Protein AF-A0A1J3EF08-F1 (afdb_monomer_lite)

InterPro domains:
  IPR014009 PIK-related kinase, FAT domain [PS51189] (1-86)
  IPR050517 DNA Damage Response and Repair Kinase [PTHR11139] (1-86)

Radius of gyration: 12.33 Å; chains: 1; bounding box: 28×29×26 Å

Sequence (86 aa):
FLQGIRFGVSNSRSHMARVLYLLSFDTANEPVGRIFDKHLDQVPHWVWLSWIPQLLLSLQRTEAPHCKLVLLKIAAVFPQALYYWL

Foldseek 3Di:
DLVCQLVVDDCNLVVVVVLLVVLQVADPVSPSLVVCQVSVVSHDLVSCLVVLVVLVVCCVGPSNVSSVVSVVVCCVVPVVSNVVND

Structure (mmCIF, N/CA/C/O backbone):
data_AF-A0A1J3EF08-F1
#
_entry.id   AF-A0A1J3EF08-F1
#
loop_
_atom_site.group_PDB
_atom_site.id
_atom_site.type_symbol
_atom_site.label_atom_id
_atom_site.label_alt_id
_atom_site.label_comp_id
_atom_site.label_asym_id
_atom_site.label_entity_id
_atom_site.label_seq_id
_atom_site.pdbx_PDB_ins_code
_atom_site.Cartn_x
_atom_site.Cartn_y
_atom_site.Cartn_z
_atom_site.occupancy
_atom_site.B_iso_or_equiv
_atom_site.auth_seq_id
_atom_site.auth_comp_id
_atom_site.auth_asym_id
_atom_site.auth_atom_id
_atom_site.pdbx_PDB_model_num
ATOM 1 N N . PHE A 1 1 ? -2.580 14.762 -5.139 1.00 60.28 1 PHE A N 1
ATOM 2 C CA . PHE A 1 1 ? -1.316 14.028 -4.893 1.00 60.28 1 PHE A CA 1
ATOM 3 C C . PHE A 1 1 ? -1.156 12.793 -5.775 1.00 60.28 1 PHE A C 1
ATOM 5 O O . PHE A 1 1 ? -0.209 12.767 -6.550 1.00 60.28 1 PHE A O 1
ATOM 12 N N . LEU A 1 2 ? -2.086 11.830 -5.756 1.00 59.09 2 LEU A N 1
ATOM 13 C CA . LEU A 1 2 ? -2.024 10.626 -6.610 1.00 59.09 2 LEU A CA 1
ATOM 14 C C . LEU A 1 2 ? -1.963 10.934 -8.120 1.00 59.09 2 LEU A C 1
ATOM 16 O O . LEU A 1 2 ? -1.172 10.336 -8.842 1.00 59.09 2 LEU A O 1
ATOM 20 N N . GLN A 1 3 ? -2.688 11.957 -8.586 1.00 63.41 3 GLN A N 1
ATOM 21 C CA . GLN A 1 3 ? -2.582 12.430 -9.974 1.00 63.41 3 GLN A CA 1
ATOM 22 C C . GLN A 1 3 ? -1.187 12.988 -10.317 1.00 63.41 3 GLN A C 1
ATOM 24 O O . GLN A 1 3 ? -0.711 12.789 -11.424 1.00 63.41 3 GLN A O 1
ATOM 29 N N . GLY A 1 4 ? -0.486 13.619 -9.368 1.00 59.12 4 GLY A N 1
ATOM 30 C CA . GLY A 1 4 ? 0.885 14.108 -9.580 1.00 59.12 4 GLY A CA 1
ATOM 31 C C . GLY A 1 4 ? 1.920 12.980 -9.670 1.00 59.12 4 GLY A C 1
ATOM 32 O O . GLY A 1 4 ? 2.898 13.096 -10.402 1.00 59.12 4 GLY A O 1
ATOM 33 N N . ILE A 1 5 ? 1.675 11.858 -8.983 1.00 59.09 5 ILE A N 1
ATOM 34 C CA . ILE A 1 5 ? 2.488 10.637 -9.098 1.00 59.09 5 ILE A CA 1
ATOM 35 C C . ILE A 1 5 ? 2.317 10.011 -10.487 1.00 59.09 5 ILE A C 1
ATOM 37 O O . ILE A 1 5 ? 3.305 9.603 -11.092 1.00 59.09 5 ILE A O 1
ATOM 41 N N . ARG A 1 6 ? 1.090 10.011 -11.024 1.00 59.41 6 ARG A N 1
ATOM 42 C CA . ARG A 1 6 ? 0.786 9.505 -12.371 1.00 59.41 6 ARG A CA 1
ATOM 43 C C . ARG A 1 6 ? 1.558 10.235 -13.481 1.00 59.41 6 ARG A C 1
ATOM 45 O O . ARG A 1 6 ? 1.951 9.591 -14.445 1.00 59.41 6 ARG A O 1
ATOM 52 N N . PHE A 1 7 ? 1.789 11.544 -13.358 1.00 58.41 7 PHE A N 1
ATOM 53 C CA . PHE A 1 7 ? 2.486 12.341 -14.382 1.00 58.41 7 PHE A CA 1
ATOM 54 C C . PHE A 1 7 ? 4.012 12.431 -14.195 1.00 58.41 7 PHE A C 1
ATOM 56 O O . PHE A 1 7 ? 4.666 13.165 -14.929 1.00 58.41 7 PHE A O 1
ATOM 63 N N . GLY A 1 8 ? 4.602 11.699 -13.239 1.00 55.94 8 GLY A N 1
ATOM 64 C CA . GLY A 1 8 ? 6.063 11.633 -13.087 1.00 55.94 8 GLY A CA 1
ATOM 65 C C . GLY A 1 8 ? 6.723 12.951 -12.665 1.00 55.94 8 GLY A C 1
ATOM 66 O O . GLY A 1 8 ? 7.899 13.164 -12.941 1.00 55.94 8 GLY A O 1
ATOM 67 N N . VAL A 1 9 ? 5.981 13.842 -12.001 1.00 55.00 9 VAL A N 1
ATOM 68 C CA . VAL A 1 9 ? 6.488 15.159 -11.592 1.00 55.00 9 VAL A CA 1
ATOM 69 C C . VAL A 1 9 ? 7.598 15.002 -10.543 1.00 55.00 9 VAL A C 1
ATOM 71 O O . VAL A 1 9 ? 7.497 14.163 -9.638 1.00 55.00 9 VAL A O 1
ATOM 74 N N . SER A 1 10 ? 8.644 15.829 -10.633 1.00 49.72 10 SER A N 1
ATOM 75 C CA . SER A 1 10 ? 9.690 15.981 -9.615 1.00 49.72 10 SER A CA 1
ATOM 76 C C . SER A 1 10 ? 9.039 16.098 -8.226 1.00 49.72 10 SER A C 1
ATOM 78 O O . SER A 1 10 ? 8.225 16.993 -8.016 1.00 49.72 10 SER A O 1
ATOM 80 N N . ASN A 1 11 ? 9.367 15.186 -7.295 1.00 58.31 11 ASN A N 1
ATOM 81 C CA . ASN A 1 11 ? 8.759 14.985 -5.956 1.00 58.31 11 ASN A CA 1
ATOM 82 C C . ASN A 1 11 ? 7.579 13.994 -5.840 1.00 58.31 11 ASN A C 1
ATOM 84 O O . ASN A 1 11 ? 6.939 13.923 -4.794 1.00 58.31 11 ASN A O 1
ATOM 88 N N . SER A 1 12 ? 7.284 13.160 -6.838 1.00 64.69 12 SER A N 1
ATOM 89 C CA . SER A 1 12 ? 6.256 12.099 -6.735 1.00 64.69 12 SER A CA 1
ATOM 90 C C . SER A 1 12 ? 6.400 11.186 -5.495 1.00 64.69 12 SER A C 1
ATOM 92 O O . SER A 1 12 ? 5.404 10.826 -4.867 1.00 64.69 12 SER A O 1
ATOM 94 N N . ARG A 1 13 ? 7.633 10.880 -5.067 1.00 67.69 13 ARG A N 1
ATOM 95 C CA . ARG A 1 13 ? 7.908 10.060 -3.870 1.00 67.69 13 ARG A CA 1
ATOM 96 C C . ARG A 1 13 ? 7.416 10.692 -2.560 1.00 67.69 13 ARG A C 1
ATOM 98 O O . ARG A 1 13 ? 6.800 9.994 -1.760 1.00 67.69 13 ARG A O 1
ATOM 105 N N . SER A 1 14 ? 7.618 11.995 -2.343 1.00 74.00 14 SER A N 1
ATOM 106 C CA . SER A 1 14 ? 7.163 12.660 -1.106 1.00 74.00 14 SER A CA 1
ATOM 107 C C . SER A 1 14 ? 5.636 12.742 -1.026 1.00 74.00 14 SER A C 1
ATOM 109 O O . SER A 1 14 ? 5.054 12.653 0.055 1.00 74.00 14 SER A O 1
ATOM 111 N N . HIS A 1 15 ? 4.969 12.830 -2.177 1.00 79.12 15 HIS A N 1
ATOM 112 C CA . HIS A 1 15 ? 3.515 12.779 -2.258 1.00 79.12 15 HIS A CA 1
ATOM 113 C C . HIS A 1 15 ? 2.955 11.413 -1.860 1.00 79.12 15 HIS A C 1
ATOM 115 O O . HIS A 1 15 ? 1.943 11.370 -1.165 1.00 79.12 15 HIS A O 1
ATOM 121 N N . MET A 1 16 ? 3.610 10.314 -2.254 1.00 84.25 16 MET A N 1
ATOM 122 C CA . MET A 1 16 ? 3.175 8.970 -1.861 1.00 84.25 16 MET A CA 1
ATOM 123 C C . MET A 1 16 ? 3.335 8.758 -0.355 1.00 84.25 16 MET A C 1
ATOM 125 O O . MET A 1 16 ? 2.399 8.304 0.298 1.00 84.25 16 MET A O 1
ATOM 129 N N . ALA A 1 17 ? 4.468 9.194 0.204 1.00 85.25 17 ALA A N 1
ATOM 130 C CA . ALA A 1 17 ? 4.709 9.174 1.646 1.00 85.25 17 ALA A CA 1
ATOM 131 C C . ALA A 1 17 ? 3.566 9.856 2.413 1.00 85.25 17 ALA A C 1
ATOM 133 O O . ALA A 1 17 ? 3.039 9.324 3.385 1.00 85.25 17 ALA A O 1
ATOM 134 N N . ARG A 1 18 ? 3.141 11.030 1.929 1.00 85.25 18 ARG A N 1
ATOM 135 C CA . ARG A 1 18 ? 2.069 11.815 2.543 1.00 85.25 18 ARG A CA 1
ATOM 136 C C . ARG A 1 18 ? 0.697 11.160 2.397 1.00 85.25 18 ARG A C 1
ATOM 138 O O . ARG A 1 18 ? -0.107 11.271 3.313 1.00 85.25 18 ARG A O 1
ATOM 145 N N . VAL A 1 19 ? 0.429 10.474 1.286 1.00 88.00 19 VAL A N 1
ATOM 146 C CA . VAL A 1 19 ? -0.812 9.702 1.105 1.00 88.00 19 VAL A CA 1
ATOM 147 C C . VAL A 1 19 ? -0.871 8.529 2.082 1.00 88.00 19 VAL A C 1
ATOM 149 O O . VAL A 1 19 ? -1.872 8.390 2.776 1.00 88.00 19 VAL A O 1
ATOM 152 N N . LEU A 1 20 ? 0.198 7.733 2.187 1.00 88.00 20 LEU A N 1
ATOM 153 C CA . LEU A 1 20 ? 0.259 6.615 3.136 1.00 88.00 20 LEU A CA 1
ATOM 154 C C . LEU A 1 20 ? 0.188 7.100 4.590 1.00 88.00 20 LEU A C 1
ATOM 156 O O . LEU A 1 20 ? -0.472 6.480 5.416 1.00 88.00 20 LEU A O 1
ATOM 160 N N . TYR A 1 21 ? 0.811 8.242 4.891 1.00 88.62 21 TYR A N 1
ATOM 161 C CA . TYR A 1 21 ? 0.682 8.885 6.195 1.00 88.62 21 TYR A CA 1
ATOM 162 C C . TYR A 1 21 ? -0.776 9.254 6.493 1.00 88.62 21 TYR A C 1
ATOM 164 O O . TYR A 1 21 ? -1.297 8.849 7.522 1.00 88.62 21 TYR A O 1
ATOM 172 N N . LEU A 1 22 ? -1.468 9.955 5.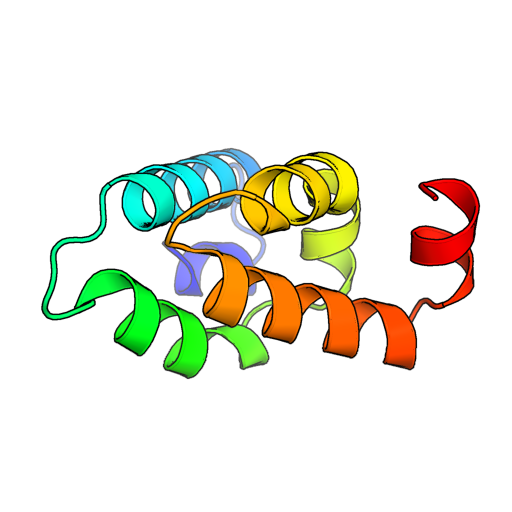589 1.00 87.06 22 LEU A N 1
ATOM 173 C CA . LEU A 1 22 ? -2.880 10.314 5.787 1.00 87.06 22 LEU A CA 1
ATOM 174 C C . LEU A 1 22 ? -3.785 9.087 5.943 1.00 87.06 22 LEU A C 1
ATOM 176 O O . LEU A 1 22 ? -4.707 9.126 6.750 1.00 87.06 22 LEU A O 1
ATOM 180 N N . LEU A 1 23 ? -3.497 8.006 5.216 1.00 88.56 23 LEU A N 1
ATOM 181 C CA . LEU A 1 23 ? -4.224 6.744 5.329 1.00 88.56 23 LEU A CA 1
ATOM 182 C C . LEU A 1 23 ? -4.080 6.121 6.731 1.00 88.56 23 LEU A C 1
ATOM 184 O O . LEU A 1 23 ? -5.043 5.580 7.258 1.00 88.56 23 LEU A O 1
ATOM 188 N N . SER A 1 24 ? -2.913 6.256 7.370 1.00 87.06 24 SER A N 1
ATOM 189 C CA . SER A 1 24 ? -2.691 5.734 8.731 1.00 87.06 24 SER A CA 1
ATOM 190 C C . SER A 1 24 ? -3.444 6.490 9.838 1.00 87.06 24 SER A C 1
ATOM 192 O O . SER A 1 24 ? -3.551 5.989 10.957 1.00 87.06 24 SER A O 1
ATOM 194 N N . PHE A 1 25 ? -3.965 7.687 9.540 1.00 85.62 25 PHE A N 1
ATOM 195 C CA . PHE A 1 25 ? -4.796 8.492 10.447 1.00 85.62 25 PHE A CA 1
ATOM 196 C C . PHE A 1 25 ? -6.267 8.520 10.023 1.00 85.62 25 PHE A C 1
ATOM 198 O O . PHE A 1 25 ? -7.012 9.397 10.468 1.00 85.62 25 PHE A O 1
ATOM 205 N N . ASP A 1 26 ? -6.687 7.614 9.135 1.00 83.06 26 ASP A N 1
ATOM 206 C CA . ASP A 1 26 ? -8.062 7.630 8.662 1.00 83.06 26 ASP A CA 1
ATOM 207 C C . ASP A 1 26 ? -9.052 7.360 9.808 1.00 83.06 26 ASP A C 1
ATOM 209 O O . ASP A 1 26 ? -8.766 6.663 10.783 1.00 83.06 26 ASP A O 1
ATOM 213 N N . THR A 1 27 ? -10.217 7.991 9.712 1.00 79.06 27 THR A N 1
ATOM 214 C CA . THR A 1 27 ? -11.258 7.938 10.750 1.00 79.06 27 THR A CA 1
ATOM 215 C C . THR A 1 27 ? -12.236 6.798 10.471 1.00 79.06 27 THR A C 1
ATOM 217 O O . THR A 1 27 ? -12.224 6.222 9.390 1.00 79.06 27 THR A O 1
ATOM 220 N N . ALA A 1 28 ? -13.135 6.488 11.410 1.00 75.12 28 ALA A N 1
ATOM 221 C CA . ALA A 1 28 ? -14.049 5.338 11.326 1.00 75.12 28 ALA A CA 1
ATOM 222 C C . ALA A 1 28 ? -14.953 5.269 10.069 1.00 75.12 28 ALA A C 1
ATOM 224 O O . ALA A 1 28 ? -15.563 4.236 9.823 1.00 75.12 28 ALA A O 1
ATOM 225 N N . ASN A 1 29 ? -15.068 6.349 9.287 1.00 76.50 29 ASN A N 1
ATOM 226 C CA . ASN A 1 29 ? -15.836 6.384 8.036 1.00 76.50 29 ASN A CA 1
ATOM 227 C C . ASN A 1 29 ? -14.964 6.198 6.771 1.00 76.50 29 ASN A C 1
ATOM 229 O O . ASN A 1 29 ? -15.457 6.350 5.654 1.00 76.50 29 ASN A O 1
ATOM 233 N N . GLU A 1 30 ? -13.662 5.964 6.951 1.00 81.88 30 GLU A N 1
ATOM 234 C CA . GLU A 1 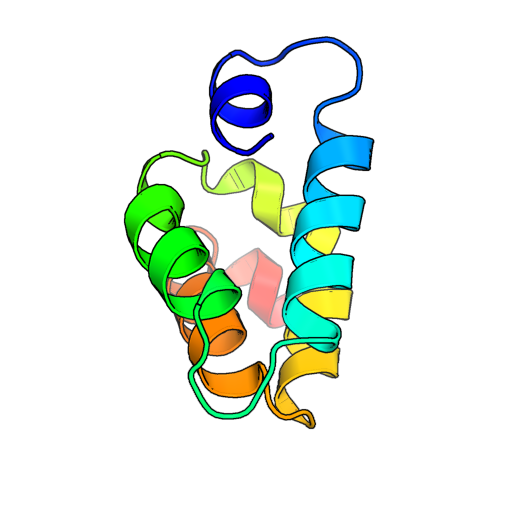30 ? -12.646 5.697 5.921 1.00 81.88 30 GLU A CA 1
ATOM 235 C C . GLU A 1 30 ? -12.692 6.604 4.663 1.00 81.88 30 GLU A C 1
ATOM 237 O O . GLU A 1 30 ? -12.583 6.120 3.525 1.00 81.88 30 GLU A O 1
ATOM 242 N N . PRO A 1 31 ? -12.892 7.937 4.788 1.00 82.88 31 PRO A N 1
ATOM 243 C CA . PRO A 1 31 ? -12.955 8.816 3.623 1.00 82.88 31 PRO A CA 1
ATOM 244 C C . PRO A 1 31 ? -11.656 8.813 2.803 1.00 82.88 31 PRO A C 1
ATOM 246 O O . PRO A 1 31 ? -11.713 8.967 1.579 1.00 82.88 31 PRO A O 1
ATOM 249 N N . VAL A 1 32 ? -10.493 8.641 3.444 1.00 85.62 32 VAL A N 1
ATOM 250 C CA . VAL A 1 32 ? -9.193 8.627 2.758 1.00 85.62 32 VAL A CA 1
ATOM 251 C C . VAL A 1 32 ? -8.981 7.288 2.060 1.00 85.62 32 VAL A C 1
ATOM 253 O O . VAL A 1 32 ? -8.634 7.284 0.877 1.00 85.62 32 VAL A O 1
ATOM 256 N N . GLY A 1 33 ? -9.256 6.175 2.740 1.00 86.69 33 GLY A N 1
ATOM 257 C CA . GLY A 1 33 ? -9.177 4.819 2.202 1.00 86.69 33 GLY A CA 1
ATOM 258 C C . GLY A 1 33 ? -10.045 4.620 0.962 1.00 86.69 33 GLY A C 1
ATOM 259 O O . GLY A 1 33 ? -9.580 4.134 -0.069 1.00 86.69 33 GLY A O 1
ATOM 260 N N . ARG A 1 34 ? -11.281 5.130 0.982 1.00 86.88 34 ARG A N 1
ATOM 261 C CA . ARG A 1 34 ? -12.196 5.031 -0.167 1.00 86.88 34 ARG A CA 1
ATOM 262 C C . ARG A 1 34 ? -11.692 5.767 -1.409 1.00 86.88 34 ARG A C 1
ATOM 264 O O . ARG A 1 34 ? -11.839 5.287 -2.535 1.00 86.88 34 ARG A O 1
ATOM 271 N N . ILE A 1 35 ? -11.125 6.959 -1.221 1.00 87.12 35 ILE A N 1
ATOM 272 C CA . ILE A 1 35 ? -10.538 7.739 -2.319 1.00 87.12 35 ILE A CA 1
ATOM 273 C C . ILE A 1 35 ? -9.238 7.077 -2.785 1.00 87.12 35 ILE A C 1
ATOM 275 O O . ILE A 1 35 ? -8.980 7.023 -3.988 1.00 87.12 35 ILE A O 1
ATOM 279 N N . PHE A 1 36 ? -8.440 6.555 -1.855 1.00 89.12 36 PHE A N 1
ATOM 280 C CA . PHE A 1 36 ? -7.212 5.831 -2.151 1.00 89.12 36 PHE A CA 1
ATOM 281 C C . PHE A 1 36 ? -7.479 4.639 -3.073 1.00 89.12 36 PHE A C 1
ATOM 283 O O . PHE A 1 36 ? -6.904 4.589 -4.160 1.00 89.12 36 PHE A O 1
ATOM 290 N N . ASP A 1 37 ? -8.422 3.767 -2.714 1.00 88.88 37 ASP A N 1
ATOM 291 C CA . ASP A 1 37 ? -8.782 2.588 -3.509 1.00 88.88 37 ASP A CA 1
ATOM 292 C C . ASP A 1 37 ? -9.273 2.971 -4.911 1.00 88.88 37 ASP A C 1
ATOM 294 O O . ASP A 1 37 ? -8.854 2.381 -5.908 1.00 88.88 37 ASP A O 1
ATOM 298 N N . LYS A 1 38 ? -10.089 4.029 -5.019 1.00 89.12 38 LYS A N 1
ATOM 299 C CA . LYS A 1 38 ? -10.587 4.541 -6.308 1.00 89.12 38 LYS A CA 1
ATOM 300 C C . LYS A 1 38 ? -9.467 5.017 -7.242 1.00 89.12 38 LYS A C 1
ATOM 302 O O . LYS A 1 38 ? -9.611 4.960 -8.465 1.00 89.12 38 LYS A O 1
ATOM 307 N N . HIS A 1 39 ? -8.376 5.539 -6.689 1.00 85.75 39 HIS A N 1
ATOM 308 C CA . HIS A 1 39 ? -7.252 6.077 -7.459 1.00 85.75 39 HIS A CA 1
ATOM 309 C C . HIS A 1 39 ? -6.047 5.132 -7.528 1.00 85.75 39 HIS A C 1
ATOM 311 O O . HIS A 1 39 ? -5.073 5.458 -8.208 1.00 85.75 39 HIS A O 1
ATOM 317 N N . LEU A 1 40 ? -6.115 3.967 -6.884 1.00 85.31 40 LEU A N 1
ATOM 318 C CA . LEU A 1 40 ? -5.033 2.989 -6.809 1.00 85.31 40 LEU A CA 1
ATOM 319 C C . LEU A 1 40 ? -4.595 2.535 -8.210 1.00 85.31 40 LEU A C 1
ATOM 321 O O . LEU A 1 40 ? -3.407 2.561 -8.523 1.00 85.31 40 LEU A O 1
ATOM 325 N N . ASP A 1 41 ? -5.557 2.248 -9.091 1.00 84.69 41 ASP A N 1
ATOM 326 C CA . ASP A 1 41 ? -5.312 1.816 -10.478 1.00 84.69 41 ASP A CA 1
ATOM 327 C C . ASP A 1 41 ? -4.699 2.891 -11.379 1.00 84.69 41 ASP A C 1
ATOM 329 O O . ASP A 1 41 ? -4.212 2.604 -12.469 1.00 84.69 41 ASP A O 1
ATOM 333 N N . GLN A 1 42 ? -4.707 4.146 -10.935 1.00 85.69 42 GLN A N 1
ATOM 334 C CA . GLN A 1 42 ? -4.114 5.254 -11.681 1.00 85.69 42 GLN A CA 1
ATOM 335 C C . GLN A 1 42 ? -2.625 5.425 -11.363 1.00 85.69 42 GLN A C 1
ATOM 337 O O . GLN A 1 42 ? -1.941 6.188 -12.049 1.00 85.69 42 GLN A O 1
ATOM 342 N N . VAL A 1 43 ? -2.127 4.750 -10.320 1.00 84.56 43 VAL A N 1
ATOM 343 C CA . VAL A 1 43 ? 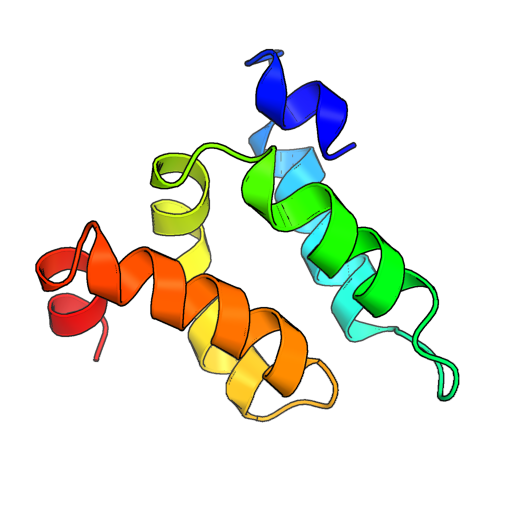-0.721 4.775 -9.917 1.00 84.56 43 VAL A CA 1
ATOM 344 C C . VAL A 1 43 ? 0.022 3.626 -10.601 1.00 84.56 43 VAL A C 1
ATOM 346 O O . VAL A 1 43 ? -0.358 2.468 -10.423 1.00 84.56 43 VAL A O 1
ATOM 349 N N . PRO A 1 44 ? 1.117 3.900 -11.332 1.00 85.88 44 PRO A N 1
ATOM 350 C CA . PRO A 1 44 ? 1.923 2.845 -11.934 1.00 85.88 44 PRO A CA 1
ATOM 351 C C . PRO A 1 44 ? 2.452 1.848 -10.894 1.00 85.88 44 PRO A C 1
ATOM 353 O O . PRO A 1 44 ? 2.991 2.250 -9.862 1.00 85.88 44 PRO A O 1
ATOM 356 N N . HIS A 1 45 ? 2.365 0.546 -11.188 1.00 86.56 45 HIS A N 1
ATOM 357 C CA . HIS A 1 45 ? 2.707 -0.513 -10.229 1.00 86.56 45 HIS A CA 1
ATOM 358 C C . HIS A 1 45 ? 4.136 -0.418 -9.671 1.00 86.56 45 HIS A C 1
ATOM 360 O O . HIS A 1 45 ? 4.355 -0.684 -8.491 1.00 86.56 45 HIS A O 1
ATOM 366 N N . TRP A 1 46 ? 5.099 0.020 -10.489 1.00 85.88 46 TRP A N 1
ATOM 367 C CA . TRP A 1 46 ? 6.504 0.153 -10.094 1.00 85.88 46 TRP A CA 1
ATOM 368 C C . TRP A 1 46 ? 6.730 1.169 -8.965 1.00 85.88 46 TRP A C 1
ATOM 370 O O . TRP A 1 46 ? 7.690 1.034 -8.210 1.00 85.88 46 TRP A O 1
ATOM 380 N N . VAL A 1 47 ? 5.844 2.162 -8.804 1.00 88.38 47 VAL A N 1
ATOM 381 C CA . VAL A 1 47 ? 5.952 3.171 -7.736 1.00 88.38 47 VAL A CA 1
ATOM 382 C C . VAL A 1 47 ? 5.840 2.511 -6.364 1.00 88.38 47 VAL A C 1
ATOM 384 O O . VAL A 1 47 ? 6.512 2.930 -5.423 1.00 88.38 47 VAL A O 1
ATOM 387 N N . TRP A 1 48 ? 5.020 1.465 -6.248 1.00 89.81 48 TRP A N 1
ATOM 388 C CA . TRP A 1 48 ? 4.770 0.783 -4.983 1.00 89.81 48 TRP A CA 1
ATOM 389 C C . TRP A 1 48 ? 5.937 -0.081 -4.509 1.00 89.81 48 TRP A C 1
ATOM 391 O O . TRP A 1 48 ? 6.006 -0.382 -3.321 1.00 89.81 48 TRP A O 1
ATOM 401 N N . LEU A 1 49 ? 6.878 -0.437 -5.390 1.00 90.06 49 LEU A N 1
ATOM 402 C CA . LEU A 1 49 ? 8.015 -1.296 -5.045 1.00 90.06 49 LEU A CA 1
ATOM 403 C C . LEU A 1 49 ? 8.870 -0.700 -3.919 1.00 90.06 49 LEU A C 1
ATOM 405 O O . LEU A 1 49 ? 9.278 -1.413 -3.007 1.00 90.06 49 LEU A O 1
ATOM 409 N N . SER A 1 50 ? 9.083 0.619 -3.927 1.00 90.19 50 SER A N 1
ATOM 410 C CA . SER A 1 50 ? 9.822 1.316 -2.863 1.00 90.19 50 SER A CA 1
ATOM 411 C C . SER A 1 50 ? 9.062 1.397 -1.532 1.00 90.19 50 SER A C 1
ATOM 413 O O . SER A 1 50 ? 9.663 1.745 -0.521 1.00 90.19 50 SER A O 1
ATOM 415 N N . TRP A 1 51 ? 7.760 1.097 -1.527 1.00 91.12 51 TRP A N 1
ATOM 416 C CA . TRP A 1 51 ? 6.880 1.193 -0.358 1.00 91.12 51 TRP A CA 1
ATOM 417 C C . TRP A 1 51 ? 6.462 -0.171 0.201 1.00 91.12 51 TRP A C 1
ATOM 419 O O . TRP A 1 51 ? 5.750 -0.203 1.202 1.00 91.12 51 TRP A O 1
ATOM 429 N N . ILE A 1 52 ? 6.921 -1.287 -0.386 1.00 92.31 52 ILE A N 1
ATOM 430 C CA . ILE A 1 52 ? 6.608 -2.650 0.082 1.00 92.31 52 ILE A CA 1
ATOM 431 C C . ILE A 1 52 ? 6.834 -2.815 1.597 1.00 92.31 52 ILE A C 1
ATOM 433 O O . ILE A 1 52 ? 5.911 -3.291 2.256 1.00 92.31 52 ILE A O 1
ATOM 437 N N . PRO A 1 53 ? 7.961 -2.371 2.196 1.00 91.94 53 PRO A N 1
ATOM 438 C CA . PRO A 1 53 ? 8.194 -2.573 3.629 1.00 91.94 53 PRO A CA 1
ATOM 439 C C . PRO A 1 53 ? 7.156 -1.863 4.501 1.00 91.94 53 PRO A C 1
ATOM 441 O O . PRO A 1 53 ? 6.663 -2.424 5.477 1.00 91.94 53 PRO A O 1
ATOM 444 N N . GLN A 1 54 ? 6.780 -0.637 4.124 1.00 91.38 54 GLN A N 1
ATOM 445 C CA . GLN A 1 54 ? 5.758 0.123 4.839 1.00 91.38 54 GLN A CA 1
ATOM 446 C C . GLN A 1 54 ? 4.372 -0.506 4.665 1.00 91.38 54 GLN A C 1
ATOM 448 O O . GLN A 1 54 ? 3.628 -0.605 5.633 1.00 91.38 54 GLN A O 1
ATOM 453 N N . LEU A 1 55 ? 4.033 -0.958 3.455 1.00 91.94 55 LEU A N 1
ATOM 454 C CA . LEU A 1 55 ? 2.757 -1.622 3.187 1.00 91.94 55 LEU A CA 1
ATOM 455 C C . LEU A 1 55 ? 2.617 -2.927 3.980 1.00 91.94 55 LEU A C 1
ATOM 457 O O . LEU A 1 55 ? 1.537 -3.196 4.498 1.00 91.94 55 LEU A O 1
ATOM 461 N N . LEU A 1 56 ? 3.696 -3.709 4.101 1.00 92.69 56 LEU A N 1
ATOM 462 C CA . LEU A 1 56 ? 3.735 -4.917 4.929 1.00 92.69 56 LEU A CA 1
ATOM 463 C C . LEU A 1 56 ? 3.541 -4.586 6.413 1.00 92.69 56 LEU A C 1
ATOM 465 O O . LEU A 1 56 ? 2.754 -5.248 7.084 1.00 92.69 56 LEU A O 1
ATOM 469 N N . LEU A 1 57 ? 4.194 -3.534 6.919 1.00 91.75 57 LEU A N 1
ATOM 470 C CA . LEU A 1 57 ? 4.024 -3.082 8.303 1.00 91.75 57 LEU A CA 1
ATOM 471 C C . LEU A 1 57 ? 2.586 -2.613 8.589 1.00 91.75 57 LEU A C 1
ATOM 473 O O . LEU A 1 57 ? 2.017 -2.935 9.633 1.00 91.75 57 LEU A O 1
ATOM 477 N N . SER A 1 58 ? 1.973 -1.895 7.646 1.00 90.31 58 SER A N 1
ATOM 478 C CA . SER A 1 58 ? 0.592 -1.409 7.750 1.00 90.31 58 SER A CA 1
ATOM 479 C C . SER A 1 58 ? -0.462 -2.527 7.767 1.00 90.31 58 SER A C 1
ATOM 481 O O . SER A 1 58 ? -1.600 -2.268 8.152 1.00 90.31 58 SER A O 1
ATOM 483 N N . LEU A 1 59 ? -0.111 -3.784 7.451 1.00 91.00 59 LEU A N 1
ATOM 484 C CA . LEU A 1 59 ? -1.025 -4.929 7.598 1.00 91.00 59 LEU A CA 1
ATOM 485 C C . LEU A 1 59 ? -1.424 -5.221 9.054 1.00 91.00 59 LEU A C 1
ATOM 487 O O . LEU A 1 59 ? -2.399 -5.932 9.279 1.00 91.00 59 LEU A O 1
ATOM 491 N N . GLN A 1 60 ? -0.694 -4.684 10.035 1.00 90.00 60 GLN A N 1
ATOM 492 C CA . GLN A 1 60 ? -1.010 -4.822 11.463 1.00 90.00 60 GLN A CA 1
ATOM 493 C C . GLN A 1 60 ? -1.872 -3.671 12.007 1.00 90.00 60 GLN A C 1
ATOM 495 O O . GLN A 1 60 ? -2.148 -3.619 13.205 1.00 90.00 60 GLN A O 1
ATOM 500 N N . ARG A 1 61 ? -2.262 -2.718 11.153 1.00 88.06 61 ARG A N 1
ATOM 501 C CA . ARG A 1 61 ? -2.968 -1.491 11.537 1.00 88.06 61 ARG A CA 1
ATOM 502 C C . ARG A 1 61 ? -4.358 -1.428 10.906 1.00 88.06 61 ARG A C 1
ATOM 504 O O . ARG A 1 61 ? -4.770 -2.321 10.172 1.00 88.06 61 ARG A O 1
ATOM 511 N N . THR A 1 62 ? -5.097 -0.367 11.205 1.00 86.06 62 THR A N 1
ATOM 512 C CA . THR A 1 62 ? -6.465 -0.161 10.714 1.00 86.06 62 THR A CA 1
ATOM 513 C C . THR A 1 62 ? -6.530 0.006 9.198 1.00 86.06 62 THR A C 1
ATOM 515 O O . THR A 1 62 ? -7.515 -0.393 8.595 1.00 86.06 62 THR A O 1
ATOM 518 N N . GLU A 1 63 ? -5.467 0.504 8.559 1.00 87.44 63 GLU A N 1
ATOM 519 C CA . GLU A 1 63 ? -5.387 0.651 7.100 1.00 87.44 63 GLU A CA 1
ATOM 520 C C . GLU A 1 63 ? -5.058 -0.645 6.326 1.00 87.44 63 GLU A C 1
ATOM 522 O O . GLU A 1 63 ? -4.965 -0.635 5.093 1.00 87.44 63 GLU A O 1
ATOM 527 N N . ALA A 1 64 ? -4.897 -1.772 7.030 1.00 90.50 64 ALA A N 1
ATOM 528 C CA . ALA A 1 64 ? -4.596 -3.080 6.455 1.00 90.50 64 ALA A CA 1
ATOM 529 C C . ALA A 1 64 ? -5.428 -3.470 5.212 1.00 90.50 64 ALA A C 1
ATOM 531 O O . ALA A 1 64 ? -4.815 -3.967 4.260 1.00 90.50 64 ALA A O 1
ATOM 532 N N . PRO A 1 65 ? -6.768 -3.278 5.144 1.00 91.31 65 PRO A N 1
ATOM 533 C CA . PRO A 1 65 ? -7.542 -3.667 3.963 1.00 91.31 65 PRO A CA 1
ATOM 534 C C . PRO A 1 65 ? -7.071 -2.954 2.688 1.00 91.31 65 PRO A C 1
ATOM 536 O O . PRO A 1 65 ? -6.895 -3.608 1.658 1.00 91.31 65 PRO A O 1
ATOM 539 N N . HIS A 1 66 ? -6.765 -1.658 2.764 1.00 91.69 66 HIS A N 1
ATOM 540 C CA . HIS A 1 66 ? -6.287 -0.873 1.622 1.00 91.69 66 HIS A CA 1
ATOM 541 C C . HIS A 1 66 ? -4.855 -1.261 1.227 1.00 91.69 66 HIS A C 1
ATOM 543 O O . HIS A 1 66 ? -4.552 -1.465 0.049 1.00 91.69 66 HIS A O 1
ATOM 549 N N . CYS A 1 67 ? -3.961 -1.443 2.207 1.00 92.81 67 CYS A N 1
ATOM 550 C CA . CYS A 1 67 ? -2.582 -1.867 1.942 1.00 92.81 67 CYS A CA 1
ATOM 551 C C . CYS A 1 67 ? -2.514 -3.275 1.334 1.00 92.81 67 CYS A C 1
ATOM 553 O O . CYS A 1 67 ? -1.725 -3.521 0.417 1.00 92.81 67 CYS A O 1
ATOM 555 N N . LYS A 1 68 ? -3.385 -4.190 1.778 1.00 93.00 68 LYS A N 1
ATOM 556 C CA . LYS A 1 68 ? -3.494 -5.543 1.224 1.00 93.00 68 LYS A CA 1
ATOM 557 C C . LYS A 1 68 ? -3.868 -5.524 -0.257 1.00 93.00 68 LYS A C 1
ATOM 559 O O . LYS A 1 68 ? -3.287 -6.285 -1.028 1.00 93.00 68 LYS A O 1
ATOM 564 N N . LEU A 1 69 ? -4.786 -4.648 -0.676 1.00 92.94 69 LEU A N 1
ATOM 565 C CA . LEU A 1 69 ? -5.155 -4.506 -2.091 1.00 92.94 6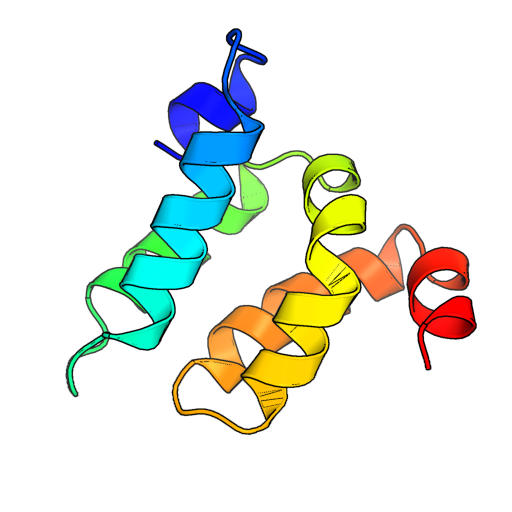9 LEU A CA 1
ATOM 566 C C . LEU A 1 69 ? -3.958 -4.117 -2.964 1.00 92.94 69 LEU A C 1
ATOM 568 O O . LEU A 1 69 ? -3.773 -4.678 -4.047 1.00 92.94 69 LEU A O 1
ATOM 572 N N . VAL A 1 70 ? -3.118 -3.198 -2.482 1.00 92.94 70 VAL A N 1
ATOM 573 C CA . VAL A 1 70 ? -1.887 -2.806 -3.181 1.00 92.94 70 VAL A CA 1
ATOM 574 C C . VAL A 1 70 ? -0.921 -3.987 -3.266 1.00 92.94 70 VAL A C 1
ATOM 576 O O . VAL A 1 70 ? -0.446 -4.310 -4.355 1.00 92.94 70 VAL A O 1
ATOM 579 N N . LEU A 1 71 ? -0.661 -4.666 -2.145 1.00 93.00 71 LEU A N 1
ATOM 580 C CA . LEU A 1 71 ? 0.263 -5.803 -2.089 1.00 93.00 71 LEU A CA 1
ATOM 581 C C . LEU A 1 71 ? -0.173 -6.957 -2.998 1.00 93.00 71 LEU A C 1
ATOM 583 O O . LEU A 1 71 ? 0.675 -7.548 -3.657 1.00 93.00 71 LEU A O 1
ATOM 587 N N . LEU A 1 72 ? -1.476 -7.238 -3.108 1.00 93.75 72 LEU A N 1
ATOM 588 C CA . LEU A 1 72 ? -2.000 -8.248 -4.035 1.00 93.75 72 LEU A CA 1
ATOM 589 C C . LEU A 1 72 ? -1.734 -7.885 -5.502 1.00 93.75 72 LEU A C 1
ATOM 591 O O . LEU A 1 72 ? -1.349 -8.747 -6.290 1.00 93.75 72 LEU A O 1
ATOM 595 N N . LYS A 1 73 ? -1.883 -6.609 -5.875 1.00 91.81 73 LYS A N 1
ATOM 596 C CA . LYS A 1 73 ? -1.549 -6.144 -7.232 1.00 91.81 73 LYS A 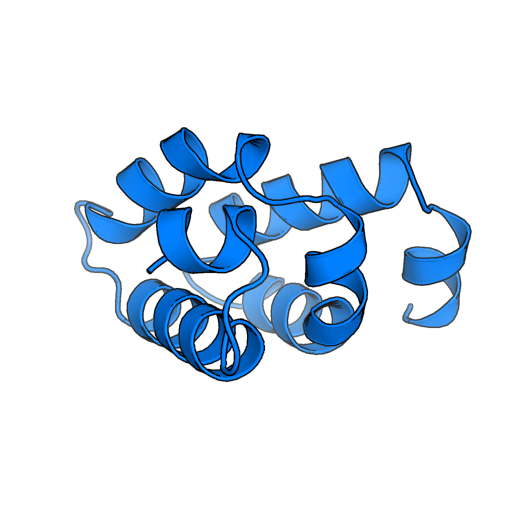CA 1
ATOM 597 C C . LYS A 1 73 ? -0.048 -6.235 -7.504 1.00 91.81 73 LYS A C 1
ATOM 599 O O . LYS A 1 73 ? 0.343 -6.649 -8.592 1.00 91.81 73 LYS A O 1
ATOM 604 N N . ILE A 1 74 ? 0.795 -5.902 -6.522 1.00 93.12 74 ILE A N 1
ATOM 605 C CA . ILE A 1 74 ? 2.248 -6.098 -6.636 1.00 93.12 74 ILE A CA 1
ATOM 606 C C . ILE A 1 74 ? 2.567 -7.585 -6.778 1.00 93.12 74 ILE A C 1
ATOM 608 O O . ILE A 1 74 ? 3.342 -7.935 -7.654 1.00 93.12 74 ILE A O 1
ATOM 612 N N . ALA A 1 75 ? 1.954 -8.463 -5.983 1.00 93.19 75 ALA A N 1
ATOM 613 C CA . ALA A 1 75 ? 2.180 -9.905 -6.059 1.00 93.19 75 ALA A CA 1
ATOM 614 C C . ALA A 1 75 ? 1.827 -10.479 -7.441 1.00 93.19 75 ALA A C 1
ATOM 616 O O . ALA A 1 75 ? 2.514 -11.373 -7.923 1.00 93.19 75 ALA A O 1
ATOM 617 N N . ALA A 1 76 ? 0.790 -9.944 -8.095 1.00 93.38 76 ALA A N 1
ATOM 618 C CA . ALA A 1 76 ? 0.383 -10.372 -9.430 1.00 93.38 76 ALA A CA 1
ATOM 619 C C . ALA A 1 76 ? 1.366 -9.946 -10.540 1.00 93.38 76 ALA A C 1
ATOM 621 O O . ALA A 1 76 ? 1.535 -10.677 -11.511 1.00 93.38 76 ALA A O 1
ATOM 622 N N . VAL A 1 77 ? 2.004 -8.774 -10.416 1.00 94.19 77 VAL A N 1
ATOM 623 C CA . VAL A 1 77 ? 2.867 -8.197 -11.471 1.00 94.19 77 VAL A CA 1
ATOM 624 C C . VAL A 1 77 ? 4.362 -8.415 -11.195 1.00 94.19 77 VAL A C 1
ATOM 626 O O . VAL A 1 77 ? 5.140 -8.650 -12.114 1.00 94.19 77 VAL A O 1
ATOM 629 N N . PHE A 1 78 ? 4.767 -8.353 -9.928 1.00 91.69 78 PHE A N 1
ATOM 630 C CA . PHE A 1 78 ? 6.144 -8.450 -9.436 1.00 91.69 78 PHE A CA 1
ATOM 631 C C . PHE A 1 78 ? 6.243 -9.423 -8.241 1.00 91.69 78 PHE A C 1
ATOM 633 O O . PHE A 1 78 ? 6.663 -9.020 -7.150 1.00 91.69 78 PHE A O 1
ATOM 640 N N . PRO A 1 79 ? 5.890 -10.713 -8.410 1.00 92.25 79 PRO A N 1
ATOM 641 C CA . PRO A 1 79 ? 5.882 -11.687 -7.312 1.00 92.25 79 PRO A CA 1
ATOM 642 C C . PRO A 1 79 ? 7.250 -11.823 -6.632 1.00 92.25 79 PRO A C 1
ATOM 644 O O . PRO A 1 79 ? 7.330 -11.939 -5.412 1.00 92.25 79 PRO A O 1
ATOM 647 N N . GLN A 1 80 ? 8.332 -11.736 -7.413 1.00 92.38 80 GLN A N 1
ATOM 648 C CA . GLN A 1 80 ? 9.709 -11.807 -6.918 1.00 92.38 80 GLN A CA 1
ATOM 649 C C . GLN A 1 80 ? 10.012 -10.675 -5.931 1.00 92.38 80 GLN A C 1
ATOM 651 O O . GLN A 1 80 ? 10.625 -10.916 -4.898 1.00 92.38 80 GLN A O 1
ATOM 656 N N . ALA A 1 81 ? 9.552 -9.452 -6.220 1.00 90.25 81 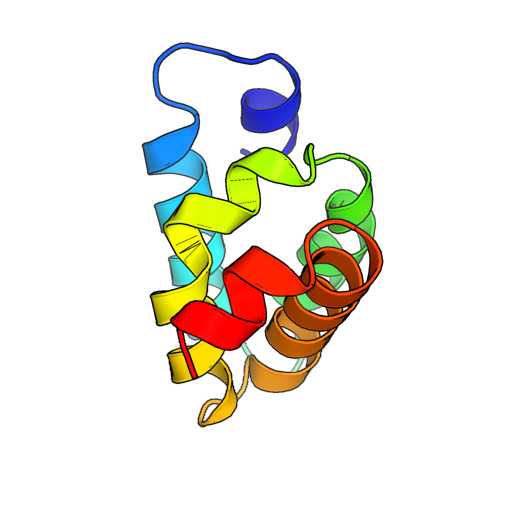ALA A N 1
ATOM 657 C CA . ALA A 1 81 ? 9.797 -8.307 -5.354 1.00 90.25 81 ALA A CA 1
ATOM 658 C C . ALA A 1 81 ? 9.162 -8.515 -3.978 1.00 90.25 81 ALA A C 1
ATOM 660 O O . ALA A 1 81 ? 9.804 -8.239 -2.975 1.00 90.25 81 ALA A O 1
ATOM 661 N N . LEU A 1 82 ? 7.935 -9.041 -3.923 1.00 88.31 82 LEU A N 1
ATOM 662 C CA . LEU A 1 82 ? 7.279 -9.322 -2.650 1.00 88.31 82 LEU A CA 1
ATOM 663 C C . LEU A 1 82 ? 7.934 -10.499 -1.911 1.00 88.31 82 LEU A C 1
ATOM 665 O O . LEU A 1 82 ? 8.111 -10.419 -0.702 1.00 88.31 82 LEU A O 1
ATOM 669 N N . TYR A 1 83 ? 8.333 -11.551 -2.634 1.00 90.06 83 TYR A N 1
ATOM 670 C CA . TYR A 1 83 ? 8.988 -12.728 -2.057 1.00 90.06 83 TYR A CA 1
ATOM 671 C C . TYR A 1 83 ? 10.307 -12.393 -1.349 1.00 90.06 83 TYR A C 1
ATOM 673 O O . TYR A 1 83 ? 10.539 -12.893 -0.262 1.00 90.06 83 TYR A O 1
ATOM 681 N N . TYR A 1 84 ? 11.153 -11.530 -1.922 1.00 89.25 84 TYR A N 1
ATOM 682 C CA . TYR A 1 84 ? 12.432 -11.159 -1.294 1.00 89.25 84 TYR A CA 1
ATOM 683 C C . TYR A 1 84 ? 12.294 -10.247 -0.062 1.00 89.25 84 TYR A C 1
ATOM 685 O O . TYR A 1 84 ? 13.277 -10.051 0.651 1.00 89.25 84 TYR A O 1
ATOM 693 N N . TRP A 1 85 ? 11.117 -9.657 0.167 1.00 84.25 85 TRP A N 1
ATOM 694 C CA . TRP A 1 85 ? 10.828 -8.830 1.346 1.00 84.25 85 TRP A CA 1
ATOM 695 C C . TRP A 1 85 ? 10.185 -9.610 2.502 1.00 84.25 85 TRP A C 1
ATOM 697 O O . TRP A 1 85 ? 10.130 -9.073 3.610 1.00 84.25 85 TRP A O 1
ATOM 707 N N . LEU A 1 86 ? 9.670 -10.815 2.236 1.00 76.44 86 LEU A N 1
ATOM 708 C CA . LEU A 1 86 ? 9.091 -11.739 3.219 1.00 76.44 86 LEU A CA 1
ATOM 709 C C . LEU A 1 86 ? 10.180 -12.632 3.823 1.00 76.44 86 LEU A C 1
ATOM 711 O O . LEU A 1 86 ? 10.095 -12.870 5.047 1.00 76.44 86 LEU A O 1
#

Secondary structure (DSSP, 8-state):
-HHHHHTT-TTHHHHHHHHHHHHHT--TT-HHHHHHHHHHTTS-GGGGGGGHHHHHHGGGSTTHHHHHHHHHHHHHH-HHHHHTT-

pLDDT: mean 83.65, std 11.25, range [49.72, 94.19]

Organism: Noccaea caerulescens (NCBI:txid107243)